Protein AF-A0A949ZQ24-F1 (afdb_monomer)

Secondary structure (DSSP, 8-state):
-HHHHHHHHTT-TT------TT--S---SHHHHHHHHHHHHHT-STT---GGGTT--PPPPPSS--GGG---

Radius of gyration: 16.15 Å; Cα contacts (8 Å, |Δi|>4): 44; chains: 1; bounding box: 40×32×37 Å

Solvent-accessible surface area (backbone atoms only — not comparable to full-atom values): 4831 Å² total; per-residue (Å²): 119,71,67,61,48,60,57,48,43,78,79,33,94,73,58,71,85,84,69,48,86,54,50,75,101,66,84,74,57,71,59,50,52,49,44,51,49,50,28,64,76,64,75,37,61,73,89,64,80,62,77,55,30,73,72,43,66,61,77,76,85,79,90,63,81,57,73,93,70,55,84,127

Foldseek 3Di:
DVVVLVVVCVVVVQRDDAAQPADDPDQDDDLNVQQVVVCVVVVGNPPRPNVCRPVDHDDPDDPDDPPVPPDD

pLDDT: mean 91.78, std 6.74, range [62.41, 98.19]

Mean predicted aligned error: 4.88 Å

Sequence (72 aa):
PPWFGEAALRNFPNGRQVRFPHFGHQTGGACVASLFQQFIEKASAQGLDASCASDTRRPPFAMELPSQFALR

Structure (mmCIF, N/CA/C/O backbone):
data_AF-A0A949ZQ24-F1
#
_entry.id   AF-A0A949ZQ24-F1
#
loop_
_atom_site.group_PDB
_atom_site.id
_atom_site.type_symbol
_atom_site.label_atom_id
_atom_site.label_alt_id
_atom_site.label_comp_id
_atom_site.label_asym_id
_atom_site.label_entity_id
_atom_site.label_seq_id
_atom_site.pdbx_PDB_ins_code
_atom_site.Cartn_x
_atom_site.Cartn_y
_atom_site.Cartn_z
_atom_site.occupancy
_atom_site.B_iso_or_equiv
_atom_site.auth_seq_id
_atom_site.auth_comp_id
_atom_site.auth_asym_id
_atom_site.auth_atom_id
_atom_site.pdbx_PDB_model_num
ATOM 1 N N . PRO A 1 1 ? 6.806 -13.469 0.030 1.00 90.69 1 PRO A N 1
ATOM 2 C CA . PRO A 1 1 ? 5.731 -14.236 -0.654 1.00 90.69 1 PRO A CA 1
ATOM 3 C C . PRO A 1 1 ? 4.359 -14.051 0.024 1.00 90.69 1 PRO A C 1
ATOM 5 O O . PRO A 1 1 ? 4.359 -13.704 1.204 1.00 90.69 1 PRO A O 1
ATOM 8 N N . PRO A 1 2 ? 3.217 -14.268 -0.665 1.00 92.56 2 PRO A N 1
ATOM 9 C CA . PRO A 1 2 ? 1.890 -13.928 -0.127 1.00 92.56 2 PRO A CA 1
ATOM 10 C C . PRO A 1 2 ? 1.442 -14.729 1.105 1.00 92.56 2 PRO A C 1
ATOM 12 O O . PRO A 1 2 ? 0.820 -14.148 1.992 1.00 92.56 2 PRO A O 1
ATOM 15 N N . TRP A 1 3 ? 1.797 -16.014 1.205 1.00 96.19 3 TRP A N 1
ATOM 16 C CA . TRP A 1 3 ? 1.352 -16.892 2.301 1.00 96.19 3 TRP A CA 1
ATOM 17 C C . TRP A 1 3 ? 1.860 -16.466 3.687 1.00 96.19 3 TRP A C 1
ATOM 19 O O . TRP A 1 3 ? 1.227 -16.763 4.695 1.00 96.19 3 TRP A O 1
ATOM 29 N N . PHE A 1 4 ? 2.973 -15.728 3.774 1.00 95.38 4 PHE A N 1
ATOM 30 C CA . PHE A 1 4 ? 3.427 -15.156 5.048 1.00 95.38 4 PHE A CA 1
ATOM 31 C C . PHE A 1 4 ? 2.471 -14.074 5.565 1.00 95.38 4 PHE A C 1
ATOM 33 O O . PHE A 1 4 ? 2.224 -13.997 6.765 1.00 95.38 4 PHE A O 1
ATOM 40 N N . GLY A 1 5 ? 1.894 -13.274 4.662 1.00 94.69 5 GLY A N 1
ATOM 41 C CA . GLY A 1 5 ? 0.864 -12.299 5.016 1.00 94.69 5 GLY A CA 1
ATOM 42 C C . GLY A 1 5 ? -0.415 -12.990 5.482 1.00 94.69 5 GLY A C 1
ATOM 43 O O . GLY A 1 5 ? -0.927 -12.662 6.545 1.00 94.69 5 GLY A O 1
ATOM 44 N N . GLU A 1 6 ? -0.876 -14.005 4.747 1.00 96.69 6 GLU A N 1
ATOM 45 C CA . GLU A 1 6 ? -2.030 -14.832 5.141 1.00 96.69 6 GLU A CA 1
ATOM 46 C C . GLU A 1 6 ? -1.818 -15.482 6.517 1.00 96.69 6 GLU A C 1
ATOM 48 O O . GLU A 1 6 ? -2.725 -15.513 7.347 1.00 96.69 6 GLU A O 1
ATOM 53 N N . ALA A 1 7 ? -0.600 -15.960 6.788 1.00 97.44 7 ALA A N 1
ATOM 54 C CA . ALA A 1 7 ? -0.241 -16.535 8.074 1.00 97.44 7 ALA A CA 1
ATOM 55 C C . ALA A 1 7 ? -0.274 -15.522 9.218 1.00 97.44 7 ALA A C 1
ATOM 57 O O . ALA A 1 7 ? -0.767 -15.852 10.298 1.00 97.44 7 ALA A O 1
ATOM 58 N N . ALA A 1 8 ? 0.209 -14.301 8.981 1.00 96.19 8 ALA A N 1
ATOM 59 C CA . ALA A 1 8 ? 0.131 -13.222 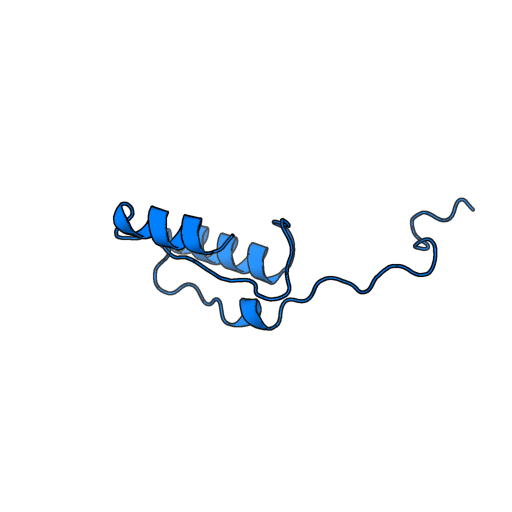9.955 1.00 96.19 8 ALA A CA 1
ATOM 60 C C . ALA A 1 8 ? -1.330 -12.878 10.281 1.00 96.19 8 ALA A C 1
ATOM 62 O O . ALA A 1 8 ? -1.681 -12.789 11.455 1.00 96.19 8 ALA A O 1
ATOM 63 N N . LEU A 1 9 ? -2.206 -12.779 9.272 1.00 96.94 9 LEU A N 1
ATOM 64 C CA . LEU A 1 9 ? -3.618 -12.421 9.467 1.00 96.94 9 LEU A CA 1
ATOM 65 C C . LEU A 1 9 ? -4.369 -13.330 10.455 1.00 96.94 9 LEU A C 1
ATOM 67 O O . LEU A 1 9 ? -5.335 -12.879 11.060 1.00 96.94 9 LEU A O 1
ATOM 71 N N . ARG A 1 10 ? -3.907 -14.565 10.698 1.00 96.75 10 ARG A N 1
ATOM 72 C CA . ARG A 1 10 ? -4.491 -15.451 11.724 1.00 96.75 10 ARG A CA 1
ATOM 73 C C . ARG A 1 10 ? -4.382 -14.909 13.152 1.00 96.75 10 ARG A C 1
ATOM 75 O O . ARG A 1 10 ? -5.218 -15.246 13.979 1.00 96.75 10 ARG A O 1
ATOM 82 N N . ASN A 1 11 ? -3.364 -14.097 13.437 1.00 97.38 11 ASN A N 1
ATOM 83 C CA . ASN A 1 11 ? -3.088 -13.556 14.774 1.00 97.38 11 ASN A CA 1
ATOM 84 C C . ASN A 1 11 ? -3.307 -12.036 14.868 1.00 97.38 11 ASN A C 1
ATOM 86 O O . ASN A 1 11 ? -3.187 -11.466 15.949 1.00 97.38 11 ASN A O 1
ATOM 90 N N . PHE A 1 12 ? -3.627 -11.370 13.754 1.00 95.62 12 PHE A N 1
ATOM 91 C CA . PHE A 1 12 ? -3.879 -9.929 13.701 1.00 95.62 12 PHE A CA 1
ATOM 92 C C . PHE A 1 12 ? -5.327 -9.683 13.258 1.00 95.62 12 PHE A C 1
ATOM 94 O O . PHE A 1 12 ? -5.574 -9.569 12.058 1.00 95.62 12 PHE A O 1
ATOM 101 N N . PRO A 1 13 ? -6.291 -9.571 14.195 1.00 91.75 13 PRO A N 1
ATOM 102 C CA . PRO A 1 13 ? -7.721 -9.512 13.866 1.00 91.75 13 PRO A CA 1
ATOM 103 C C . PRO A 1 13 ? -8.118 -8.269 13.054 1.00 91.75 13 PRO A C 1
ATOM 105 O O . PRO A 1 13 ? -9.091 -8.306 12.311 1.00 91.75 13 PRO A O 1
ATOM 108 N N . ASN A 1 14 ? -7.337 -7.189 13.148 1.00 94.81 14 ASN A N 1
ATOM 109 C CA . ASN A 1 14 ? -7.485 -5.979 12.330 1.00 94.81 14 ASN A CA 1
ATOM 110 C C . ASN A 1 14 ? -6.448 -5.893 11.196 1.00 94.81 14 ASN A C 1
ATOM 112 O O . ASN A 1 14 ? -6.280 -4.842 10.579 1.00 94.81 14 ASN A O 1
ATOM 116 N N . GLY A 1 15 ? -5.704 -6.971 10.947 1.00 95.38 15 GLY A N 1
ATOM 117 C CA . GLY A 1 15 ? -4.693 -7.020 9.904 1.00 95.38 15 GLY A CA 1
ATOM 118 C C . GLY A 1 15 ? -5.314 -6.938 8.511 1.00 95.38 15 GLY A C 1
ATOM 119 O O . GLY A 1 15 ? -6.374 -7.503 8.240 1.00 95.38 15 GLY A O 1
ATOM 120 N N . ARG A 1 16 ? -4.618 -6.270 7.589 1.00 95.50 16 ARG A N 1
ATOM 121 C CA . ARG A 1 16 ? -4.989 -6.207 6.172 1.00 95.50 16 ARG A CA 1
ATOM 122 C C . ARG A 1 16 ? -3.784 -6.562 5.313 1.00 95.50 16 ARG A C 1
ATOM 124 O O . ARG A 1 16 ? -2.749 -5.911 5.394 1.00 95.50 16 ARG A O 1
ATOM 131 N N . GLN A 1 17 ? -3.930 -7.572 4.458 1.00 95.38 17 GLN A N 1
ATOM 132 C CA . GLN A 1 17 ? -2.952 -7.862 3.411 1.00 95.38 17 GLN A CA 1
ATOM 133 C C . GLN A 1 17 ? -3.351 -7.139 2.120 1.00 95.38 17 GLN A C 1
ATOM 135 O O . GLN A 1 17 ? -4.438 -7.371 1.593 1.00 95.38 17 GLN A O 1
ATOM 140 N N . VAL A 1 18 ? -2.451 -6.314 1.582 1.00 94.81 18 VAL A N 1
ATOM 141 C CA . VAL A 1 18 ? -2.565 -5.724 0.239 1.00 94.81 18 VAL A CA 1
ATOM 142 C C . VAL A 1 18 ? -1.548 -6.403 -0.676 1.00 94.81 18 VAL A C 1
ATOM 144 O O . VAL A 1 18 ? -0.374 -6.520 -0.326 1.00 94.81 18 VAL A O 1
ATOM 147 N N . ARG A 1 19 ? -1.996 -6.905 -1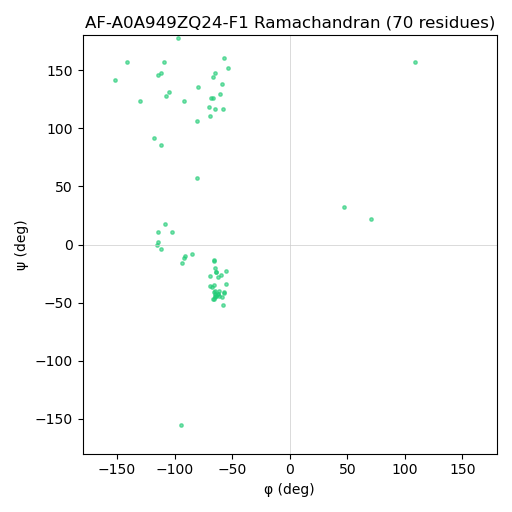.832 1.00 93.88 19 ARG A N 1
ATOM 148 C CA . ARG A 1 19 ? -1.147 -7.638 -2.783 1.00 93.88 19 ARG A CA 1
ATOM 149 C C . ARG A 1 19 ? -0.818 -6.763 -3.980 1.00 93.88 19 ARG A C 1
ATOM 151 O O . ARG A 1 19 ? -1.720 -6.228 -4.609 1.00 93.88 19 ARG A O 1
ATOM 158 N N . PHE A 1 20 ? 0.462 -6.716 -4.323 1.00 94.00 20 PHE A N 1
ATOM 159 C CA . PHE A 1 20 ? 0.978 -6.022 -5.497 1.00 94.00 20 PHE A CA 1
ATOM 160 C C . PHE A 1 20 ? 1.511 -7.061 -6.500 1.00 94.00 20 PHE A C 1
ATOM 162 O O . PHE A 1 20 ? 2.692 -7.409 -6.448 1.00 94.00 20 PHE A O 1
ATOM 169 N N . PRO A 1 21 ? 0.659 -7.624 -7.378 1.00 92.69 21 PRO A N 1
ATOM 170 C CA . PRO A 1 21 ? 0.992 -8.809 -8.181 1.00 92.69 21 PRO A CA 1
ATOM 171 C C . PRO A 1 21 ? 2.119 -8.592 -9.197 1.00 92.69 21 PRO A C 1
ATOM 173 O O . PRO A 1 21 ? 2.733 -9.553 -9.654 1.00 92.69 21 PRO A O 1
ATOM 176 N N . HIS A 1 22 ? 2.405 -7.343 -9.557 1.00 91.50 22 HIS A N 1
ATOM 177 C CA . HIS A 1 22 ? 3.402 -6.997 -10.574 1.00 91.50 22 HIS A CA 1
ATOM 178 C C . HIS A 1 22 ? 4.605 -6.2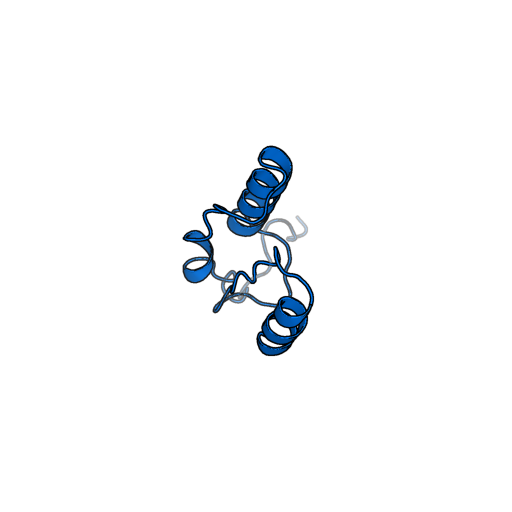43 -10.002 1.00 91.50 22 HIS A C 1
ATOM 180 O O . HIS A 1 22 ? 5.441 -5.728 -10.752 1.00 91.50 22 HIS A O 1
ATOM 186 N N . PHE A 1 23 ? 4.702 -6.209 -8.674 1.00 88.19 23 PHE A N 1
ATOM 187 C CA . PHE A 1 23 ? 5.714 -5.488 -7.921 1.00 88.19 23 PHE A CA 1
ATOM 188 C C . PHE A 1 23 ? 6.703 -6.451 -7.252 1.00 88.19 23 PHE A C 1
ATOM 190 O O . PHE A 1 23 ? 6.422 -7.635 -7.074 1.00 88.19 23 PHE A O 1
ATOM 197 N N . GLY A 1 24 ? 7.904 -5.957 -6.948 1.00 86.38 24 GLY A N 1
ATOM 198 C CA . GLY A 1 24 ? 8.961 -6.743 -6.302 1.00 86.38 24 GLY A CA 1
ATOM 199 C C . GLY A 1 24 ? 8.972 -6.586 -4.778 1.00 86.38 24 GLY A C 1
ATOM 200 O O . GLY A 1 24 ? 7.976 -6.211 -4.167 1.00 86.38 24 GLY A O 1
ATOM 201 N N . HIS A 1 25 ? 10.131 -6.810 -4.155 1.00 88.50 25 HIS A N 1
ATOM 202 C CA . HIS A 1 25 ? 10.391 -6.446 -2.751 1.00 88.50 25 HIS A CA 1
ATOM 203 C C . HIS A 1 25 ? 10.742 -4.962 -2.619 1.00 88.50 25 HIS A C 1
ATOM 205 O O . HIS A 1 25 ? 11.819 -4.591 -2.168 1.00 88.50 25 HIS A O 1
ATOM 211 N N . GLN A 1 26 ? 9.831 -4.116 -3.081 1.00 82.69 26 GLN A N 1
ATOM 212 C CA . GLN A 1 26 ? 9.959 -2.667 -3.038 1.00 82.69 26 GLN A CA 1
ATOM 213 C C . GLN A 1 26 ? 8.877 -2.112 -2.111 1.00 82.69 26 GLN A C 1
ATOM 215 O O . GLN A 1 26 ? 7.771 -2.646 -2.054 1.00 82.69 26 GLN A O 1
ATOM 220 N N . THR A 1 27 ? 9.197 -1.039 -1.395 1.00 81.00 27 THR A N 1
ATOM 221 C CA . THR A 1 27 ? 8.287 -0.374 -0.446 1.00 81.00 27 THR A CA 1
ATOM 222 C C . THR A 1 27 ? 7.910 1.045 -0.878 1.00 81.00 27 THR A C 1
ATOM 224 O O . THR A 1 27 ? 7.200 1.736 -0.158 1.00 81.00 27 THR A O 1
ATOM 227 N N . GLY A 1 28 ? 8.385 1.491 -2.045 1.00 86.19 28 GLY A N 1
ATOM 228 C CA . GLY A 1 28 ? 8.105 2.816 -2.598 1.00 86.19 28 GLY A CA 1
ATOM 229 C C . GLY A 1 28 ? 6.959 2.833 -3.613 1.00 86.19 28 GLY A C 1
ATOM 230 O O . GLY A 1 28 ? 6.408 1.796 -3.979 1.00 86.19 28 GLY A O 1
ATOM 231 N N . GLY A 1 29 ? 6.644 4.031 -4.107 1.00 91.06 29 GLY A N 1
ATOM 232 C CA . GLY A 1 29 ? 5.632 4.269 -5.139 1.00 91.06 29 GLY A CA 1
ATOM 233 C C . GLY A 1 29 ? 4.370 4.952 -4.608 1.00 91.06 29 GLY A C 1
ATOM 234 O O . GLY A 1 29 ? 4.055 4.884 -3.420 1.00 91.06 29 GLY A O 1
ATOM 235 N N . ALA A 1 30 ? 3.635 5.610 -5.508 1.00 93.50 30 ALA A N 1
ATOM 236 C CA . ALA A 1 30 ? 2.483 6.441 -5.153 1.00 93.50 30 ALA A CA 1
ATOM 237 C C . ALA A 1 30 ? 1.355 5.650 -4.465 1.00 93.50 30 ALA A C 1
ATOM 239 O O . ALA A 1 30 ? 0.788 6.122 -3.485 1.00 93.50 30 ALA A O 1
ATOM 240 N N . CYS A 1 31 ? 1.072 4.426 -4.927 1.00 94.56 31 CYS A N 1
ATOM 241 C CA . CYS A 1 31 ? 0.038 3.576 -4.328 1.00 94.56 31 CYS A CA 1
ATOM 242 C C . CYS A 1 31 ? 0.383 3.191 -2.879 1.00 94.56 31 CYS A C 1
ATOM 244 O O . CYS A 1 31 ? -0.454 3.303 -1.987 1.00 94.56 31 CYS A O 1
ATOM 246 N N . VAL A 1 32 ? 1.638 2.805 -2.618 1.00 94.62 32 VAL A N 1
ATOM 247 C CA . VAL A 1 32 ? 2.099 2.470 -1.261 1.00 94.62 32 VAL A CA 1
ATOM 248 C C . VAL A 1 32 ? 2.055 3.706 -0.360 1.00 94.62 32 VAL A C 1
ATOM 250 O O . VAL A 1 32 ? 1.521 3.630 0.744 1.00 94.62 32 VAL A O 1
ATOM 253 N N . ALA A 1 33 ? 2.539 4.854 -0.846 1.00 96.00 33 ALA A N 1
ATOM 254 C CA . ALA A 1 33 ? 2.496 6.114 -0.106 1.00 96.00 33 ALA A CA 1
ATOM 255 C C . ALA A 1 33 ? 1.058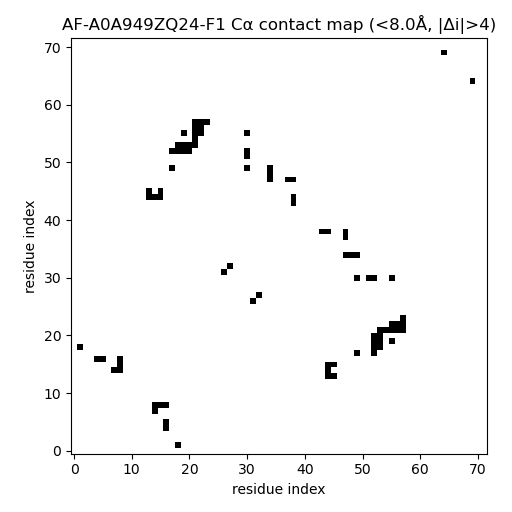 6.526 0.262 1.00 96.00 33 ALA A C 1
ATOM 257 O O . ALA A 1 33 ? 0.798 6.854 1.417 1.00 96.00 33 ALA A O 1
ATOM 258 N N . SER A 1 34 ? 0.115 6.431 -0.682 1.00 97.06 34 SER A N 1
ATOM 259 C CA . SER A 1 34 ? -1.302 6.725 -0.437 1.00 97.06 34 SER A CA 1
ATOM 260 C C . SER A 1 34 ? -1.924 5.787 0.602 1.00 97.06 34 SER A C 1
ATOM 262 O O . SER A 1 34 ? -2.639 6.245 1.489 1.00 97.06 34 SER A O 1
ATOM 264 N N . LEU A 1 35 ? -1.628 4.483 0.548 1.00 96.94 35 LEU A N 1
ATOM 265 C CA . LEU A 1 35 ? -2.118 3.524 1.544 1.00 96.94 35 LEU A CA 1
ATOM 266 C C . LEU A 1 35 ? -1.600 3.836 2.952 1.00 96.94 35 LEU A C 1
ATOM 268 O O . LEU A 1 35 ? -2.369 3.779 3.911 1.00 96.94 35 LEU A O 1
ATOM 272 N N . PHE A 1 36 ? -0.317 4.186 3.082 1.00 96.38 36 PHE A N 1
ATOM 273 C CA . PHE A 1 36 ? 0.255 4.598 4.365 1.00 96.38 36 PHE A CA 1
ATOM 274 C C . PHE A 1 36 ? -0.365 5.896 4.877 1.00 96.38 36 PHE A C 1
ATOM 276 O O . PHE A 1 36 ? -0.702 5.974 6.056 1.00 96.38 36 PHE A O 1
ATOM 283 N N . GLN A 1 37 ? -0.566 6.881 4.001 1.00 97.88 37 GLN A N 1
ATOM 284 C CA . GLN A 1 37 ? -1.248 8.124 4.349 1.00 97.88 37 GLN A CA 1
ATOM 285 C C . GLN A 1 37 ? -2.664 7.847 4.875 1.00 97.88 37 GLN A C 1
ATOM 287 O O . GLN A 1 37 ? -2.980 8.246 5.992 1.00 97.88 37 GLN A O 1
ATOM 292 N N . GLN A 1 38 ? -3.477 7.084 4.135 1.00 98.00 38 GLN A N 1
ATOM 293 C CA . GLN A 1 38 ? -4.829 6.707 4.561 1.00 98.00 38 GLN A CA 1
ATOM 294 C C . GLN A 1 38 ? -4.831 5.979 5.913 1.00 98.00 38 GLN A C 1
ATOM 296 O O . GLN A 1 38 ? -5.697 6.235 6.748 1.00 98.00 38 GLN A O 1
ATOM 301 N N . PHE A 1 39 ? -3.874 5.072 6.138 1.00 97.56 39 PHE A N 1
ATOM 302 C CA . PHE A 1 39 ? -3.757 4.335 7.39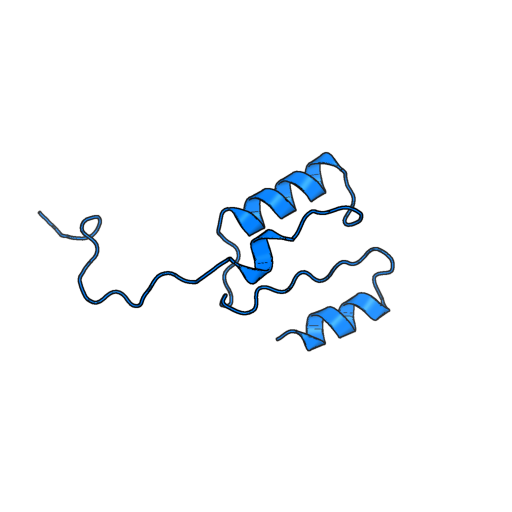5 1.00 97.56 39 PHE A CA 1
ATOM 303 C C . PHE A 1 39 ? -3.435 5.254 8.576 1.00 97.56 39 PHE A C 1
ATOM 305 O O . PHE A 1 39 ? -4.053 5.118 9.629 1.00 97.56 39 PHE A O 1
ATOM 312 N N . ILE A 1 40 ? -2.497 6.189 8.400 1.00 97.81 40 ILE A N 1
ATOM 313 C CA . ILE A 1 40 ? -2.108 7.156 9.434 1.00 97.81 40 ILE A CA 1
ATOM 314 C C . ILE A 1 40 ? -3.269 8.109 9.736 1.00 97.81 40 ILE A C 1
ATOM 316 O O . ILE A 1 40 ? -3.605 8.303 10.899 1.00 97.81 40 ILE A O 1
ATOM 320 N N . GLU A 1 41 ? -3.918 8.658 8.707 1.00 98.19 41 GLU A N 1
ATOM 321 C CA . GLU A 1 41 ? -5.029 9.607 8.857 1.00 98.19 41 GLU A CA 1
ATOM 322 C C . GLU A 1 41 ? -6.257 8.977 9.525 1.00 98.19 41 GLU A C 1
ATOM 324 O O . GLU A 1 41 ? -6.904 9.608 10.358 1.00 98.19 41 GLU A O 1
ATOM 329 N N . LYS A 1 42 ? -6.582 7.725 9.181 1.00 97.19 42 LYS A N 1
ATOM 330 C CA . LYS A 1 42 ? -7.751 7.016 9.729 1.00 97.19 42 LYS A CA 1
ATOM 331 C C . LYS A 1 42 ? -7.437 6.210 10.990 1.00 97.19 42 LYS A C 1
ATOM 333 O O . LYS A 1 42 ? -8.360 5.669 11.595 1.00 97.19 42 LYS A O 1
ATOM 338 N N . ALA A 1 43 ? -6.158 6.058 11.340 1.00 96.81 43 ALA A N 1
ATOM 339 C CA . ALA A 1 43 ? -5.666 5.144 12.373 1.00 96.81 43 ALA A CA 1
ATOM 340 C C . ALA A 1 43 ? -6.250 3.716 12.263 1.00 96.81 43 ALA A C 1
ATOM 342 O O . ALA A 1 43 ? -6.473 3.036 13.266 1.00 96.81 43 ALA A O 1
ATOM 343 N N . SER A 1 44 ? -6.544 3.258 11.041 1.00 96.50 44 SER A N 1
ATOM 344 C CA . SER A 1 44 ? -7.240 1.993 10.792 1.00 96.50 44 SER A CA 1
ATOM 345 C C . SER A 1 44 ? -6.857 1.387 9.448 1.00 96.50 44 SER A C 1
ATOM 347 O O . SER A 1 44 ? -6.712 2.084 8.445 1.00 96.50 44 SER A O 1
ATOM 349 N N . ALA A 1 45 ? -6.732 0.058 9.421 1.00 96.25 45 ALA A N 1
ATOM 350 C CA . ALA A 1 45 ? -6.552 -0.712 8.191 1.00 96.25 45 ALA A CA 1
ATOM 351 C C . ALA A 1 45 ? -7.887 -1.045 7.492 1.00 96.25 45 ALA A C 1
ATOM 353 O O . ALA A 1 45 ? -7.900 -1.573 6.376 1.00 96.25 45 ALA A O 1
ATOM 354 N N . GLN A 1 46 ? -9.017 -0.764 8.145 1.00 95.19 46 GLN A N 1
ATOM 355 C CA . GLN A 1 46 ? -10.347 -0.935 7.571 1.00 95.19 46 GLN A CA 1
ATOM 356 C C . GLN A 1 46 ? -10.660 0.251 6.651 1.00 95.19 46 GLN A C 1
ATOM 358 O O . GLN A 1 46 ? -10.396 1.402 6.990 1.00 95.19 46 GLN A O 1
ATOM 363 N N . GLY A 1 47 ? -11.219 -0.023 5.471 1.00 94.00 47 GLY A N 1
ATOM 364 C CA . GLY A 1 47 ? -11.573 1.031 4.512 1.00 94.00 47 GLY A CA 1
ATOM 365 C C . GLY A 1 47 ? -10.376 1.716 3.837 1.00 94.00 47 GLY A C 1
ATOM 366 O O . GLY A 1 47 ? -10.517 2.849 3.371 1.00 94.00 47 GLY A O 1
ATOM 367 N N . LEU A 1 48 ? -9.208 1.061 3.792 1.00 97.00 48 LEU A N 1
ATOM 368 C CA . LEU A 1 48 ? -8.123 1.463 2.892 1.00 97.00 48 LEU A CA 1
ATOM 369 C C . LEU A 1 48 ? -8.535 1.185 1.443 1.00 97.00 48 LEU A C 1
ATOM 371 O O . LEU 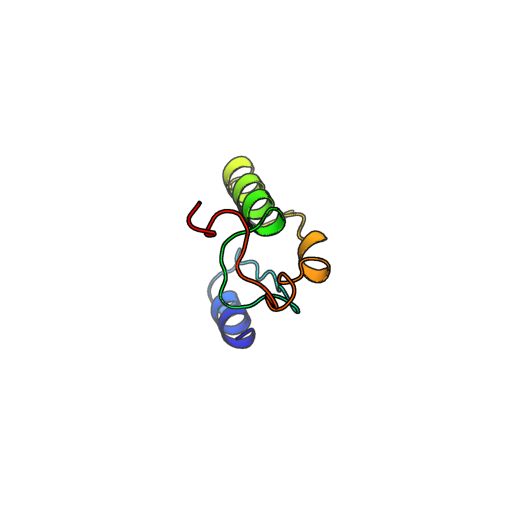A 1 48 ? -8.880 0.047 1.106 1.00 97.00 48 LEU A O 1
ATOM 375 N N . ASP A 1 49 ? -8.456 2.200 0.586 1.00 96.88 49 ASP A N 1
ATOM 376 C CA . ASP A 1 49 ? -8.608 2.017 -0.854 1.00 96.88 49 ASP A CA 1
ATOM 377 C C . ASP A 1 49 ? -7.290 1.508 -1.445 1.00 96.88 49 ASP A C 1
ATOM 379 O O . ASP A 1 49 ? -6.308 2.243 -1.552 1.00 96.88 49 ASP A O 1
ATOM 383 N N . ALA A 1 50 ? -7.280 0.223 -1.797 1.00 96.31 50 ALA A N 1
ATOM 384 C CA . ALA A 1 50 ? -6.144 -0.470 -2.393 1.00 96.31 50 ALA A CA 1
ATOM 385 C C . ALA A 1 50 ? -6.352 -0.802 -3.879 1.00 96.31 50 ALA A C 1
ATOM 387 O O . ALA A 1 50 ? -5.648 -1.664 -4.410 1.00 96.31 50 ALA A O 1
ATOM 388 N N . SER A 1 51 ? -7.308 -0.150 -4.550 1.00 96.44 51 SER A N 1
ATOM 389 C CA . SER A 1 51 ? -7.606 -0.380 -5.972 1.00 96.44 51 SER A CA 1
ATOM 390 C C . SER A 1 51 ? -6.378 -0.198 -6.876 1.00 96.44 51 SER A C 1
ATOM 392 O O . SER A 1 51 ? -6.179 -0.974 -7.804 1.00 96.44 51 SER A O 1
ATOM 394 N N . CYS A 1 52 ? -5.472 0.726 -6.538 1.00 95.19 52 CYS A N 1
ATOM 395 C CA . CYS A 1 52 ? -4.235 0.974 -7.287 1.00 95.19 52 CYS A CA 1
ATOM 396 C C . CYS A 1 52 ? -3.211 -0.182 -7.268 1.00 95.19 52 CYS A C 1
ATOM 398 O O . CYS A 1 52 ? -2.238 -0.168 -8.032 1.00 95.19 52 CYS A O 1
ATOM 400 N N . ALA A 1 53 ? -3.372 -1.175 -6.388 1.00 94.69 53 ALA A N 1
ATOM 401 C CA . ALA A 1 53 ? -2.353 -2.198 -6.163 1.00 94.69 53 ALA A CA 1
ATOM 402 C C . ALA A 1 53 ? -2.189 -3.159 -7.355 1.00 94.69 53 ALA A C 1
ATOM 404 O O . ALA A 1 53 ? -1.063 -3.558 -7.662 1.00 94.69 53 ALA A O 1
ATOM 405 N N . SER A 1 54 ? -3.280 -3.503 -8.053 1.00 94.06 54 SER A N 1
ATOM 406 C CA . SER A 1 54 ? -3.241 -4.347 -9.261 1.00 94.06 54 SER A CA 1
ATOM 407 C C . SER A 1 54 ? -2.599 -3.646 -10.454 1.00 94.06 54 SER A C 1
ATOM 409 O O . SER A 1 54 ? -2.016 -4.301 -11.317 1.00 94.06 54 SER A O 1
ATOM 411 N N . ASP A 1 55 ? -2.675 -2.319 -10.482 1.00 92.75 55 ASP A N 1
ATOM 412 C CA . ASP A 1 55 ? -2.249 -1.517 -11.628 1.00 92.75 55 ASP A CA 1
ATOM 413 C C . ASP A 1 55 ? -0.803 -1.044 -11.483 1.00 92.75 55 ASP A C 1
ATOM 415 O O . ASP A 1 55 ? -0.159 -0.670 -12.461 1.00 92.75 55 ASP A O 1
ATOM 419 N N . THR A 1 56 ? -0.251 -1.122 -10.270 1.00 91.94 56 THR A N 1
ATOM 420 C CA . THR A 1 56 ? 1.139 -0.768 -9.986 1.00 91.94 56 THR A CA 1
ATOM 421 C C . THR A 1 56 ? 2.096 -1.721 -10.710 1.00 91.94 56 THR A C 1
ATOM 423 O O . THR A 1 56 ? 2.153 -2.921 -10.425 1.00 91.94 56 THR A O 1
ATOM 426 N N . ARG A 1 57 ? 2.895 -1.175 -11.633 1.00 90.50 57 ARG A N 1
ATOM 427 C CA . ARG A 1 57 ? 3.916 -1.901 -12.404 1.00 90.50 57 ARG A CA 1
ATOM 428 C C . ARG A 1 57 ? 5.315 -1.447 -12.008 1.00 90.50 57 ARG A C 1
ATOM 430 O O . ARG A 1 57 ? 5.542 -0.279 -11.703 1.00 90.50 57 ARG A O 1
ATOM 437 N N . ARG A 1 58 ? 6.273 -2.373 -12.061 1.00 88.75 58 ARG A N 1
ATOM 438 C CA . ARG A 1 58 ? 7.696 -2.012 -12.050 1.00 88.75 58 ARG A CA 1
ATOM 439 C C . ARG A 1 58 ? 8.034 -1.234 -13.328 1.00 88.75 58 ARG A C 1
ATOM 441 O O . ARG A 1 58 ? 7.458 -1.553 -14.372 1.00 88.75 58 ARG A O 1
ATOM 448 N N . PRO A 1 59 ? 8.980 -0.282 -13.272 1.00 84.75 59 PRO A N 1
ATOM 449 C CA . PRO A 1 59 ? 9.552 0.290 -14.480 1.00 84.75 59 PRO A CA 1
ATOM 450 C C . PRO A 1 59 ? 10.086 -0.810 -15.413 1.00 84.75 59 PRO A C 1
ATOM 452 O O . PRO A 1 59 ? 10.482 -1.880 -14.927 1.00 84.75 59 PRO A O 1
ATOM 455 N N . PRO A 1 60 ? 10.118 -0.566 -16.734 1.00 86.69 60 PRO A N 1
ATOM 456 C CA . PRO A 1 60 ? 10.779 -1.461 -17.674 1.00 86.69 60 PRO A CA 1
ATOM 457 C C . PRO A 1 60 ? 12.250 -1.661 -17.301 1.00 86.69 60 PRO A C 1
ATOM 459 O O . PRO A 1 60 ? 12.849 -0.844 -16.597 1.00 86.69 60 PRO A O 1
ATOM 462 N N . PHE A 1 61 ? 12.848 -2.738 -17.807 1.00 87.12 61 PHE A N 1
ATOM 463 C CA . PHE A 1 61 ? 14.291 -2.914 -17.705 1.00 87.12 61 PHE A CA 1
ATOM 464 C C . PHE A 1 61 ? 15.000 -1.762 -18.431 1.00 87.12 61 PHE A C 1
ATOM 466 O O . PHE A 1 61 ? 14.658 -1.441 -19.570 1.00 87.12 61 PHE A O 1
ATOM 473 N N . ALA A 1 62 ? 15.957 -1.122 -17.760 1.00 89.06 62 ALA A N 1
ATOM 474 C CA . ALA A 1 62 ? 16.722 -0.032 -18.347 1.00 89.06 62 ALA A CA 1
ATOM 475 C C . ALA A 1 62 ? 17.652 -0.585 -19.435 1.00 89.06 62 ALA A C 1
ATOM 477 O O . ALA A 1 62 ? 18.523 -1.402 -19.149 1.00 89.06 62 ALA A O 1
ATOM 478 N N . MET A 1 63 ? 17.460 -0.132 -20.673 1.00 91.31 63 MET A N 1
ATOM 479 C CA . MET A 1 63 ? 18.312 -0.495 -21.814 1.00 91.31 63 MET A CA 1
ATOM 480 C C . MET A 1 63 ? 19.461 0.498 -22.027 1.00 91.31 63 MET A C 1
ATOM 482 O O . MET A 1 63 ? 20.377 0.228 -22.796 1.00 91.31 63 MET A O 1
ATOM 486 N N . GLU A 1 64 ? 19.412 1.637 -21.340 1.00 90.06 64 GLU A N 1
ATOM 487 C CA . GLU A 1 64 ? 20.365 2.737 -21.443 1.00 90.06 64 GLU A CA 1
ATOM 488 C C . GLU A 1 64 ? 20.617 3.324 -20.051 1.00 90.06 64 GLU A C 1
ATOM 490 O O . GLU A 1 64 ? 19.791 3.180 -19.141 1.00 90.06 64 GLU A O 1
ATOM 495 N N . LEU A 1 65 ? 21.764 3.988 -19.875 1.00 86.50 65 LEU A N 1
ATOM 496 C CA . LEU A 1 65 ? 22.077 4.662 -18.620 1.00 86.50 65 LEU A CA 1
ATOM 497 C C . LEU A 1 65 ? 21.101 5.838 -18.431 1.00 86.50 65 LEU A C 1
ATOM 499 O O . LEU A 1 65 ? 21.004 6.683 -19.323 1.00 86.50 65 LEU A O 1
ATOM 503 N N . PRO A 1 66 ? 20.388 5.936 -17.296 1.00 81.00 66 PRO A N 1
ATOM 504 C CA . PRO A 1 66 ? 19.478 7.049 -17.074 1.00 81.00 66 PRO A CA 1
ATOM 505 C C . PRO A 1 66 ? 20.223 8.388 -17.142 1.00 81.00 66 PRO A C 1
ATOM 507 O O . PRO A 1 66 ? 21.317 8.517 -16.589 1.00 81.00 66 PRO A O 1
ATOM 510 N N . SER A 1 67 ? 19.634 9.394 -17.792 1.00 82.19 67 SER A N 1
ATOM 511 C CA . SER A 1 67 ? 20.294 10.683 -18.050 1.00 82.19 67 SER A CA 1
ATOM 512 C C . SER A 1 67 ? 20.719 11.417 -16.776 1.00 82.19 67 SER A C 1
ATOM 514 O O . SER A 1 67 ? 21.702 12.152 -16.794 1.00 82.19 67 SER A O 1
ATOM 516 N N . GLN A 1 68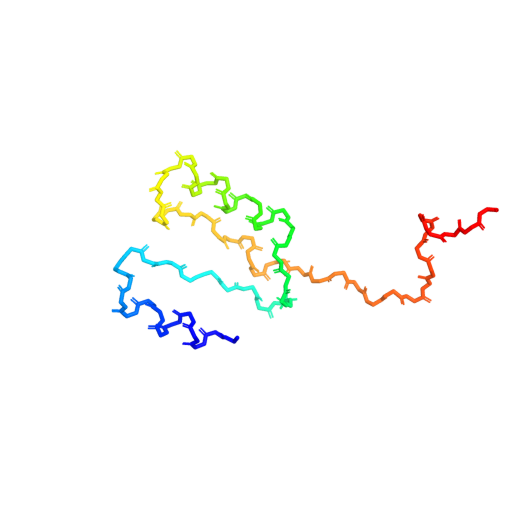 ? 20.046 11.165 -15.649 1.00 80.88 68 GLN A N 1
ATOM 517 C CA . GLN A 1 68 ? 20.435 11.675 -14.333 1.00 80.88 68 GLN A CA 1
ATOM 518 C C . GLN A 1 68 ? 21.768 11.112 -13.802 1.00 80.88 68 GLN A C 1
ATOM 520 O O . GLN A 1 68 ? 22.306 11.645 -12.837 1.00 80.88 68 GLN A O 1
ATOM 525 N N . PHE A 1 69 ? 22.289 10.041 -14.407 1.00 77.56 69 PHE A N 1
ATOM 526 C CA . PHE A 1 69 ? 23.573 9.416 -14.074 1.00 77.56 69 PHE A CA 1
ATOM 527 C C . PHE A 1 69 ? 24.598 9.517 -15.208 1.00 77.56 69 PHE A C 1
ATOM 529 O O . PHE A 1 69 ? 25.718 9.030 -15.060 1.00 77.56 69 PHE A O 1
ATOM 536 N N . ALA A 1 70 ? 24.240 10.134 -16.336 1.00 79.31 70 ALA A N 1
ATOM 537 C CA . ALA A 1 70 ? 25.202 10.425 -17.383 1.00 79.31 70 ALA A CA 1
ATOM 538 C C . ALA A 1 70 ? 26.153 11.520 -16.873 1.00 79.31 70 ALA A C 1
ATOM 540 O O . ALA A 1 70 ? 25.738 12.662 -16.662 1.00 79.31 70 ALA A O 1
ATOM 541 N N . LEU A 1 71 ? 27.419 11.159 -16.636 1.00 69.88 71 LEU A N 1
ATOM 542 C CA . LEU A 1 71 ? 28.488 12.132 -16.415 1.00 69.88 71 LEU A CA 1
ATOM 543 C C . LEU A 1 71 ? 28.545 13.032 -17.656 1.00 69.88 71 LEU A C 1
ATOM 5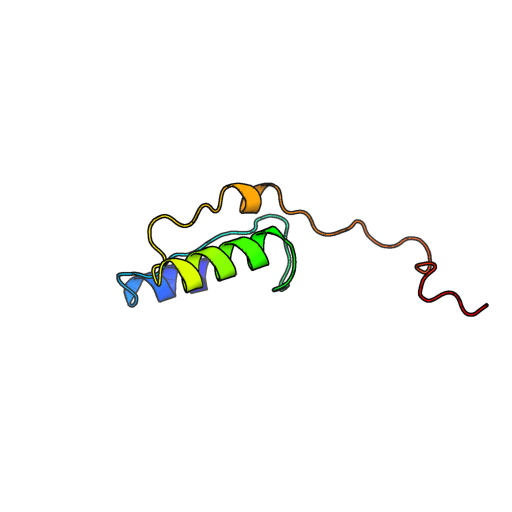45 O O . LEU A 1 71 ? 28.751 12.532 -18.762 1.00 69.88 71 LEU A O 1
ATOM 549 N N . ARG A 1 72 ? 28.276 14.327 -17.469 1.00 62.41 72 ARG A N 1
ATOM 550 C CA . ARG A 1 72 ? 28.500 15.343 -18.502 1.00 62.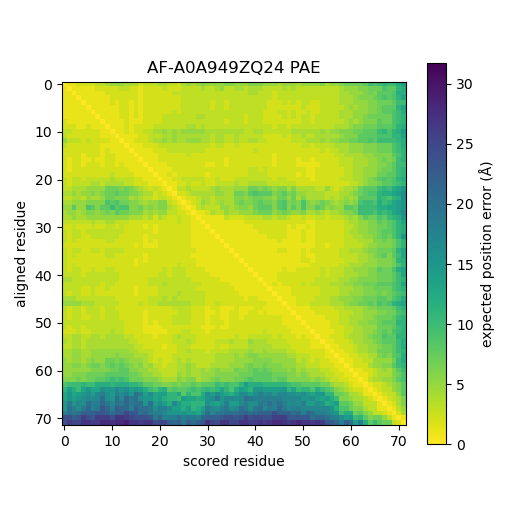41 72 ARG A CA 1
ATOM 551 C C . ARG A 1 72 ? 29.988 15.590 -18.682 1.00 62.41 72 ARG A C 1
ATOM 553 O O . ARG A 1 72 ? 30.687 15.616 -17.644 1.00 62.41 72 ARG A O 1
#